Protein AF-A0A3D5WIC9-F1 (afdb_monomer_lite)

Sequence (53 aa):
MTNAEKALQLHKEWNGKLDVTPKCQVKSREDLAVAYTPGVAEPCKVIAENKEA

Radius of gyration: 19.88 Å; chains: 1; bounding box: 42×18×45 Å

Foldseek 3Di:
DDPVVVVVVVCVVVVDDDDDDDPDDDDDPVSCCCVDPPNVVVVVVVCVVPVVD

Structure (mmCIF, N/CA/C/O backbone):
data_AF-A0A3D5WIC9-F1
#
_entry.id   AF-A0A3D5WIC9-F1
#
loop_
_atom_site.group_PDB
_atom_site.id
_atom_site.type_symbol
_atom_site.label_atom_id
_atom_site.label_alt_id
_atom_site.label_comp_id
_atom_site.label_asym_id
_atom_site.label_entity_id
_atom_site.label_seq_id
_atom_site.pdbx_PDB_ins_code
_atom_site.Cartn_x
_atom_site.Cartn_y
_atom_site.Cartn_z
_atom_site.occupancy
_atom_site.B_iso_or_equiv
_atom_site.auth_seq_id
_atom_site.auth_comp_id
_atom_site.auth_asym_id
_atom_site.auth_atom_id
_atom_site.pdbx_PDB_model_num
ATOM 1 N N . MET A 1 1 ? -24.340 9.620 26.189 1.00 78.81 1 MET A N 1
ATOM 2 C CA . MET A 1 1 ? -23.077 8.906 25.938 1.00 78.81 1 MET A CA 1
ATOM 3 C C . MET A 1 1 ? -21.937 9.898 26.099 1.00 78.81 1 MET A C 1
ATOM 5 O O . MET A 1 1 ? -22.001 10.973 25.510 1.00 78.81 1 MET A O 1
ATOM 9 N N . THR A 1 2 ? -20.962 9.596 26.945 1.00 98.00 2 THR A N 1
ATOM 10 C CA . THR A 1 2 ? -19.767 10.422 27.159 1.00 98.00 2 THR A CA 1
ATOM 11 C C . THR A 1 2 ? -18.767 10.233 26.015 1.00 98.00 2 THR A C 1
ATOM 13 O O . THR A 1 2 ? -18.832 9.256 25.267 1.00 98.00 2 THR A O 1
ATOM 16 N N . ASN A 1 3 ? -17.795 11.141 25.889 1.00 97.56 3 ASN A N 1
ATOM 17 C CA . ASN A 1 3 ? -16.705 10.977 24.919 1.00 97.56 3 ASN A CA 1
ATOM 18 C C . ASN A 1 3 ? -15.908 9.681 25.156 1.00 97.56 3 ASN A C 1
ATOM 20 O O . ASN A 1 3 ? -15.458 9.063 24.195 1.00 97.56 3 ASN A O 1
ATOM 24 N N . ALA A 1 4 ? -15.775 9.247 26.415 1.00 98.19 4 ALA A N 1
ATOM 25 C CA . ALA A 1 4 ? -15.087 8.009 26.774 1.00 98.19 4 ALA A CA 1
ATOM 26 C C . ALA A 1 4 ? -15.851 6.764 26.293 1.00 98.19 4 ALA A C 1
ATOM 28 O O . ALA A 1 4 ? -15.264 5.883 25.669 1.00 98.19 4 ALA A O 1
ATOM 29 N N . GLU A 1 5 ? -17.168 6.719 26.514 1.00 98.25 5 GLU A N 1
ATOM 30 C CA . GLU A 1 5 ? -18.031 5.630 26.032 1.00 98.25 5 GLU A CA 1
ATOM 31 C C . GLU A 1 5 ? -18.016 5.540 24.499 1.00 98.25 5 GLU A C 1
ATOM 33 O O . GLU A 1 5 ? -17.854 4.455 23.942 1.00 98.25 5 GLU A O 1
ATOM 38 N N . LYS A 1 6 ? -18.092 6.691 23.815 1.00 98.06 6 LYS A N 1
ATOM 39 C CA . LYS A 1 6 ? -18.024 6.760 22.351 1.00 98.06 6 LYS A CA 1
ATOM 40 C C . LYS A 1 6 ? -16.671 6.284 21.813 1.00 98.06 6 LYS A C 1
ATOM 42 O O . LYS A 1 6 ? -16.631 5.576 20.811 1.00 98.06 6 LYS A O 1
ATOM 47 N N . ALA A 1 7 ? -15.566 6.635 22.474 1.00 97.56 7 ALA A N 1
ATOM 48 C CA . ALA A 1 7 ? -14.234 6.182 22.079 1.00 97.56 7 ALA A CA 1
ATOM 49 C C . ALA A 1 7 ? -14.077 4.657 22.214 1.00 97.56 7 ALA A C 1
ATOM 51 O O . ALA A 1 7 ? -13.569 4.018 21.293 1.00 97.56 7 ALA A O 1
ATOM 52 N N . LEU A 1 8 ? -14.551 4.064 23.319 1.00 97.69 8 LEU A N 1
ATOM 53 C CA . LEU A 1 8 ? -14.513 2.611 23.530 1.00 97.69 8 LEU A CA 1
ATOM 54 C C . LEU A 1 8 ? -15.343 1.855 22.487 1.00 97.69 8 LEU A C 1
ATOM 56 O O . LEU A 1 8 ? -14.873 0.856 21.942 1.00 97.69 8 LEU A O 1
ATOM 60 N N . GLN A 1 9 ? -16.550 2.345 22.186 1.00 98.19 9 GLN A N 1
ATOM 61 C CA . GLN A 1 9 ? -17.398 1.762 21.149 1.00 98.19 9 GLN A CA 1
ATOM 62 C C . GLN A 1 9 ? -16.707 1.802 19.780 1.00 98.19 9 GLN A C 1
ATOM 64 O O . GLN A 1 9 ? -16.544 0.762 19.146 1.00 98.19 9 GLN A O 1
ATOM 69 N N . LEU A 1 10 ? -16.246 2.979 19.351 1.00 97.75 10 LEU A N 1
ATOM 70 C CA . LEU A 1 10 ? -15.649 3.157 18.027 1.00 97.75 10 LEU A CA 1
ATOM 71 C C . LEU A 1 10 ? -14.373 2.335 17.847 1.00 97.75 10 LEU A C 1
ATOM 73 O O . LEU A 1 10 ? -14.178 1.727 16.807 1.00 97.75 10 LEU A O 1
ATOM 77 N N . HIS A 1 11 ? -13.521 2.237 18.865 1.00 97.88 11 HIS A N 1
ATOM 78 C CA . HIS A 1 11 ? -12.323 1.401 18.777 1.00 97.88 11 HIS A CA 1
ATOM 79 C C . HIS A 1 11 ? -12.624 -0.099 18.693 1.00 97.88 11 HIS A C 1
ATOM 81 O O . HIS A 1 11 ? -11.844 -0.840 18.095 1.00 97.88 11 HIS A O 1
ATOM 87 N N . LYS A 1 12 ? -13.738 -0.549 19.283 1.00 97.38 12 LYS A N 1
ATOM 88 C CA . LYS A 1 12 ? -14.216 -1.925 19.125 1.00 97.38 12 LYS A CA 1
ATOM 89 C C . LYS A 1 12 ? -14.741 -2.165 17.708 1.00 97.38 12 LYS A C 1
ATOM 91 O O . LYS A 1 12 ? -14.493 -3.228 17.153 1.00 97.38 12 LYS A O 1
ATOM 96 N N . GLU A 1 13 ? -15.436 -1.186 17.133 1.00 97.88 13 GLU A N 1
ATOM 97 C CA . GLU A 1 13 ? -15.951 -1.243 15.759 1.00 97.88 13 GLU A CA 1
ATOM 98 C C . GLU A 1 13 ? -14.830 -1.187 14.714 1.00 97.88 13 GLU A C 1
ATOM 100 O O . GLU A 1 13 ? -14.826 -1.977 13.775 1.00 97.88 13 GLU A O 1
ATOM 105 N N . TRP A 1 14 ? -13.859 -0.289 14.883 1.00 97.75 14 TRP A N 1
ATOM 106 C CA . TRP A 1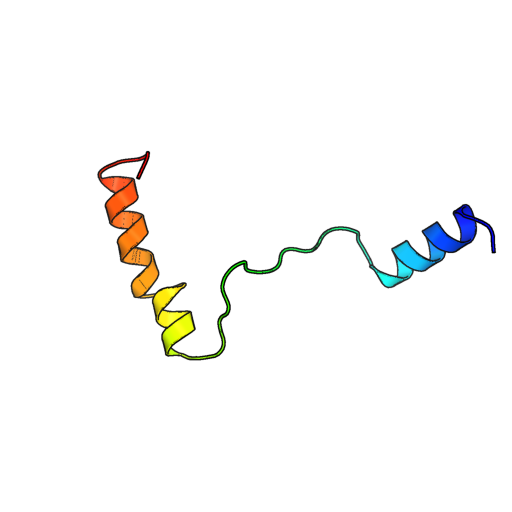 14 ? -12.746 -0.121 13.948 1.00 97.75 14 TRP A CA 1
ATOM 107 C C . TRP A 1 14 ? -11.707 -1.245 14.032 1.00 97.75 14 TRP A C 1
ATOM 109 O O . TRP A 1 14 ? -10.952 -1.442 13.085 1.00 97.75 14 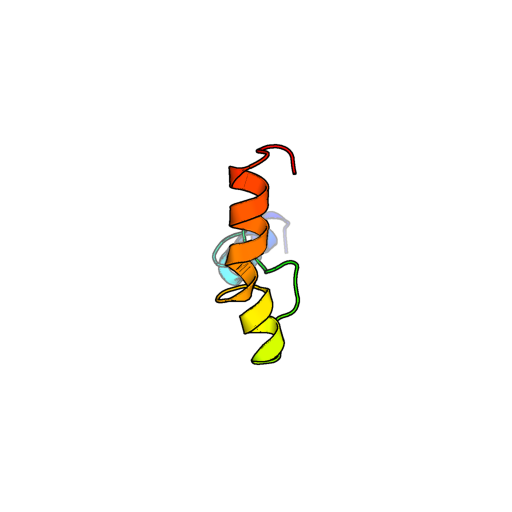TRP A O 1
ATOM 119 N N . ASN A 1 15 ? -11.642 -1.964 15.161 1.00 96.81 15 ASN A N 1
ATOM 120 C CA . ASN A 1 15 ? -10.660 -3.023 15.424 1.00 96.81 15 ASN A CA 1
ATOM 121 C C . ASN A 1 15 ? -9.208 -2.608 15.091 1.00 96.81 15 ASN A C 1
ATOM 123 O O . ASN A 1 15 ? -8.438 -3.337 14.469 1.00 96.81 15 ASN A O 1
ATOM 127 N N . GLY A 1 16 ? -8.852 -1.387 15.483 1.00 94.75 16 GLY A N 1
ATOM 128 C CA . GLY A 1 16 ? -7.670 -0.685 14.990 1.00 94.75 16 GLY A CA 1
ATOM 129 C C . GLY A 1 16 ? -8.039 0.744 14.610 1.00 94.75 16 GLY A C 1
ATOM 130 O O . GLY A 1 16 ? -9.187 1.141 14.726 1.00 94.75 16 GLY A O 1
ATOM 131 N N . LYS A 1 17 ? -7.069 1.570 14.225 1.00 96.75 17 LYS A N 1
ATOM 132 C CA . LYS A 1 17 ? -7.329 2.955 13.767 1.00 96.75 17 LYS A CA 1
ATOM 133 C C . LYS A 1 17 ? -6.806 3.233 12.368 1.00 96.75 17 LYS A C 1
ATOM 135 O O . LYS A 1 17 ? -7.080 4.288 11.809 1.00 96.75 17 LYS A O 1
ATOM 140 N N . LEU A 1 18 ? -5.948 2.347 11.884 1.00 97.38 18 LEU A N 1
ATOM 141 C CA . LEU A 1 18 ? -5.169 2.543 10.680 1.00 97.38 18 LEU A CA 1
ATOM 142 C C . LEU A 1 18 ? -5.715 1.618 9.610 1.00 97.38 18 LEU A C 1
ATOM 144 O O . LEU A 1 18 ? -5.992 0.453 9.883 1.00 97.38 18 LEU A O 1
ATOM 148 N N . ASP A 1 19 ? -5.810 2.160 8.408 1.00 96.69 19 ASP A N 1
ATOM 149 C CA . ASP A 1 19 ? -6.081 1.422 7.189 1.00 96.69 19 ASP A CA 1
ATOM 150 C C . ASP A 1 19 ? -5.124 1.926 6.099 1.00 96.69 19 ASP A C 1
ATOM 152 O O . ASP A 1 19 ? -4.646 3.065 6.156 1.00 96.69 19 ASP A O 1
ATOM 156 N N . VAL A 1 20 ? -4.813 1.069 5.130 1.00 96.31 20 VAL A N 1
ATOM 157 C CA . VAL A 1 20 ? -3.973 1.394 3.975 1.00 96.31 20 VAL A CA 1
ATOM 158 C C . VAL A 1 20 ? -4.754 1.069 2.715 1.00 96.31 20 VAL A C 1
ATOM 160 O O . VAL A 1 20 ? -4.880 -0.086 2.316 1.00 96.31 20 VAL A O 1
ATOM 163 N N . THR A 1 21 ? -5.235 2.114 2.050 1.00 95.38 21 THR A N 1
ATOM 164 C CA . THR A 1 21 ? -5.978 1.997 0.794 1.00 95.38 21 THR A CA 1
ATOM 165 C C . THR A 1 21 ? -5.119 2.442 -0.392 1.00 95.38 21 THR A C 1
ATOM 167 O O . THR A 1 21 ? -4.391 3.436 -0.276 1.00 95.38 21 THR A O 1
ATOM 170 N N . PRO A 1 22 ? -5.207 1.772 -1.555 1.00 95.69 22 PRO A N 1
ATOM 171 C CA . PRO A 1 22 ? -4.466 2.178 -2.744 1.00 95.69 22 PRO A CA 1
ATOM 172 C C . PRO A 1 22 ? -4.904 3.570 -3.226 1.00 95.69 22 PRO A C 1
ATOM 174 O O . PRO A 1 22 ? -6.088 3.904 -3.210 1.00 95.69 22 PRO A O 1
ATOM 177 N N . LYS A 1 23 ? -3.943 4.386 -3.680 1.00 95.94 23 LYS A N 1
ATOM 178 C CA . LYS A 1 23 ? -4.224 5.703 -4.287 1.00 95.94 23 LYS A CA 1
ATOM 179 C C . LYS A 1 23 ? -4.748 5.588 -5.723 1.00 95.94 23 LYS A C 1
ATOM 181 O O . LYS A 1 23 ? -5.468 6.471 -6.179 1.00 95.94 23 LYS A O 1
ATOM 186 N N . CYS A 1 24 ? -4.372 4.530 -6.442 1.00 93.81 24 CYS A N 1
ATOM 187 C CA . CYS A 1 24 ? -4.867 4.233 -7.784 1.00 93.81 24 CYS A CA 1
ATOM 188 C C . CYS A 1 24 ? -6.099 3.319 -7.725 1.00 93.81 24 CYS A C 1
ATOM 190 O O . CYS A 1 24 ? -6.236 2.490 -6.825 1.00 93.81 24 CYS A O 1
ATOM 192 N N . GLN A 1 25 ? -7.000 3.458 -8.700 1.00 95.19 25 GLN A N 1
ATOM 193 C CA . GLN A 1 25 ? -8.099 2.511 -8.879 1.00 95.19 25 GLN A CA 1
ATOM 194 C C . GLN A 1 25 ? -7.603 1.303 -9.677 1.00 95.19 25 GLN A C 1
ATOM 196 O O . GLN A 1 25 ? -6.940 1.474 -10.694 1.00 95.19 25 GLN A O 1
ATOM 201 N N . VAL A 1 26 ? -7.958 0.099 -9.230 1.00 96.69 26 VAL A N 1
ATOM 202 C CA . VAL A 1 26 ? -7.667 -1.158 -9.929 1.00 96.69 26 VAL A CA 1
ATOM 203 C C . VAL A 1 26 ? -8.978 -1.926 -10.063 1.00 96.69 26 VAL A C 1
ATOM 205 O O . VAL A 1 26 ? -9.431 -2.553 -9.107 1.00 96.69 26 VAL A O 1
ATOM 208 N N . LYS A 1 27 ? -9.645 -1.794 -11.214 1.00 97.62 27 LYS A N 1
ATOM 209 C CA . LYS A 1 27 ? -10.982 -2.360 -11.479 1.00 97.62 27 LYS A CA 1
ATOM 210 C C . LYS A 1 27 ? -10.995 -3.345 -12.646 1.00 97.62 27 LYS A C 1
ATOM 212 O O . LYS A 1 27 ? -11.967 -4.078 -12.806 1.00 97.62 27 LYS A O 1
ATOM 217 N N . SER A 1 28 ? -9.939 -3.357 -13.449 1.00 98.25 28 SER A N 1
ATOM 218 C CA . SER A 1 28 ? -9.777 -4.225 -14.609 1.00 98.25 28 SER A CA 1
ATOM 219 C C . SER A 1 28 ? -8.450 -4.985 -14.573 1.00 98.25 28 SER A C 1
ATOM 221 O O . SER A 1 28 ? -7.562 -4.719 -13.757 1.00 98.25 28 SER A O 1
ATOM 223 N N . ARG A 1 29 ? -8.312 -5.953 -15.483 1.00 98.12 29 ARG A N 1
ATOM 224 C CA . ARG A 1 29 ? -7.052 -6.671 -15.698 1.00 98.12 29 ARG A CA 1
ATOM 225 C C . ARG A 1 29 ? -5.973 -5.714 -16.202 1.00 98.12 29 ARG A C 1
ATOM 227 O O . ARG A 1 29 ? -4.816 -5.842 -15.815 1.00 98.12 29 ARG A O 1
ATOM 234 N N . GLU A 1 30 ? -6.359 -4.775 -17.052 1.00 98.12 30 GLU A N 1
ATOM 235 C CA . GLU A 1 30 ? -5.496 -3.753 -17.624 1.00 98.12 30 GLU A CA 1
ATOM 236 C C . GLU A 1 30 ? -4.963 -2.826 -16.524 1.00 98.12 30 GLU A C 1
ATOM 238 O O . GLU A 1 30 ? -3.757 -2.592 -16.463 1.00 98.12 30 GLU A O 1
ATOM 243 N N . ASP A 1 31 ? -5.816 -2.396 -15.587 1.00 97.81 31 ASP A N 1
ATOM 244 C CA . ASP A 1 31 ? -5.390 -1.569 -14.448 1.00 97.81 31 ASP A CA 1
ATOM 245 C C . ASP A 1 31 ? -4.364 -2.307 -13.578 1.00 97.81 31 ASP A C 1
ATOM 247 O O . ASP A 1 31 ? -3.350 -1.735 -13.173 1.00 97.81 31 ASP A O 1
ATOM 251 N N . LEU A 1 32 ? -4.609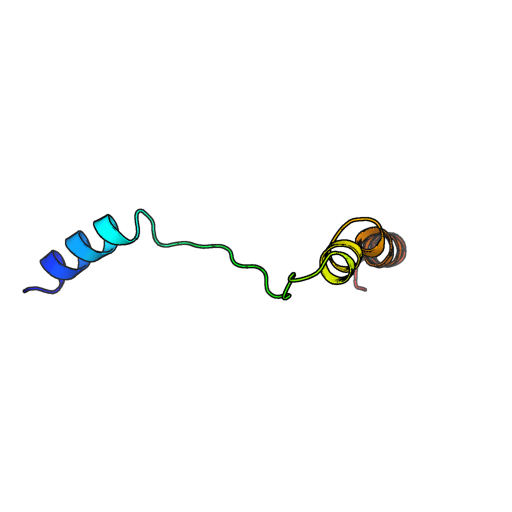 -3.595 -13.304 1.00 97.69 32 LEU A N 1
ATOM 252 C CA . LEU A 1 32 ? -3.691 -4.417 -12.517 1.00 97.69 32 LEU A CA 1
ATOM 253 C C . LEU A 1 32 ? -2.354 -4.606 -13.241 1.00 97.69 32 LEU A C 1
ATOM 255 O O . LEU A 1 32 ? -1.303 -4.555 -12.607 1.00 97.69 32 LEU A O 1
ATOM 259 N N . ALA A 1 33 ? -2.387 -4.788 -14.561 1.00 98.12 33 ALA A N 1
ATOM 260 C CA . ALA A 1 33 ? -1.194 -4.943 -15.382 1.00 98.12 33 ALA A CA 1
ATOM 261 C C . ALA A 1 33 ? -0.323 -3.677 -15.409 1.00 98.12 33 ALA A C 1
ATOM 263 O O . ALA A 1 33 ? 0.890 -3.789 -15.562 1.00 98.12 33 ALA A O 1
ATOM 264 N N . VAL A 1 34 ? -0.917 -2.489 -15.246 1.00 97.50 34 VAL A N 1
ATOM 265 C CA . VAL A 1 34 ? -0.189 -1.214 -15.132 1.00 97.50 34 VAL A CA 1
ATOM 266 C C . VAL A 1 34 ? 0.335 -0.996 -13.710 1.00 97.50 34 VAL A C 1
ATOM 268 O O . VAL A 1 34 ? 1.497 -0.637 -13.538 1.00 97.50 34 VAL A O 1
ATOM 271 N N . ALA A 1 35 ? -0.499 -1.223 -12.690 1.00 97.62 35 ALA A N 1
ATOM 272 C CA . ALA A 1 35 ? -0.133 -1.016 -11.285 1.00 97.62 35 ALA A CA 1
ATOM 273 C C . ALA A 1 35 ? 0.866 -2.062 -10.753 1.00 97.62 35 ALA A C 1
ATOM 275 O O . ALA A 1 35 ? 1.588 -1.800 -9.791 1.00 97.62 35 ALA A O 1
ATOM 276 N N . TYR A 1 36 ? 0.894 -3.248 -11.361 1.00 96.94 36 TYR A N 1
ATOM 277 C CA . TYR A 1 36 ? 1.773 -4.356 -11.008 1.00 96.94 36 TYR A CA 1
ATOM 278 C C . TYR A 1 36 ? 2.434 -4.938 -12.264 1.00 96.94 36 TYR A C 1
ATOM 280 O O . TYR A 1 36 ? 2.784 -4.205 -13.181 1.00 96.94 36 TYR A O 1
ATOM 288 N N . THR A 1 37 ? 2.689 -6.242 -12.316 1.00 96.88 37 THR A N 1
ATOM 289 C CA . THR A 1 37 ? 3.319 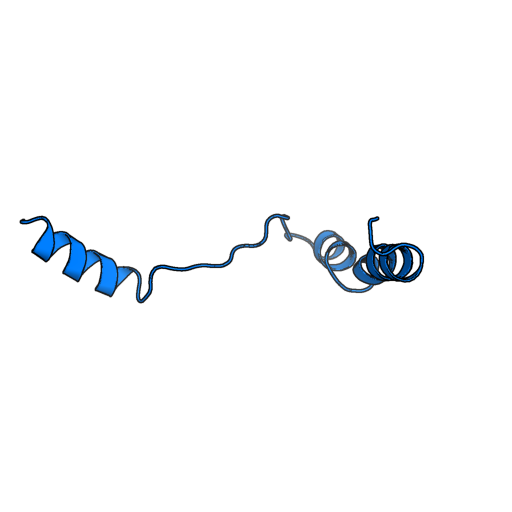-6.881 -13.472 1.00 96.88 37 THR A CA 1
ATOM 290 C C . THR A 1 37 ? 2.402 -6.848 -14.706 1.00 96.88 37 THR A C 1
ATOM 292 O O . THR A 1 37 ? 1.250 -7.271 -14.602 1.00 96.88 37 THR A O 1
ATOM 295 N N . PRO A 1 38 ? 2.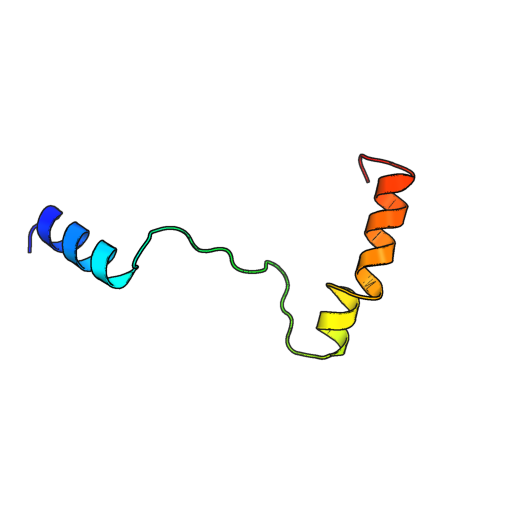909 -6.459 -15.894 1.00 97.62 38 PRO A N 1
ATOM 296 C CA . PRO A 1 38 ? 4.300 -6.096 -16.196 1.00 97.62 38 PRO A CA 1
ATOM 297 C C . PRO A 1 38 ? 4.653 -4.606 -16.016 1.00 97.62 38 PRO A C 1
ATOM 299 O O . PRO A 1 38 ? 5.839 -4.285 -15.996 1.00 97.62 38 PRO A O 1
ATOM 302 N N . GLY A 1 39 ? 3.677 -3.706 -15.883 1.00 97.81 39 GLY A N 1
ATOM 303 C CA . GLY A 1 39 ? 3.859 -2.250 -15.906 1.00 97.81 39 GLY A CA 1
ATOM 304 C C . GLY A 1 39 ? 4.787 -1.687 -14.828 1.00 97.81 39 GLY A C 1
ATOM 305 O O . GLY A 1 39 ? 5.582 -0.797 -15.117 1.00 97.81 39 GLY A O 1
ATOM 306 N N . VAL A 1 40 ? 4.780 -2.260 -13.622 1.00 98.12 40 VAL A N 1
ATOM 307 C CA . VAL A 1 40 ? 5.635 -1.847 -12.492 1.00 98.12 40 VAL A CA 1
ATOM 308 C C . VAL A 1 40 ? 7.135 -1.909 -12.803 1.00 98.12 40 VAL A C 1
ATOM 310 O O . VAL A 1 40 ? 7.925 -1.213 -12.171 1.00 98.12 40 VAL A O 1
ATOM 313 N N . ALA A 1 41 ? 7.550 -2.703 -13.795 1.00 98.50 41 ALA A N 1
ATOM 314 C CA . ALA A 1 41 ? 8.951 -2.794 -14.190 1.00 98.50 41 ALA A CA 1
ATOM 315 C C . ALA A 1 41 ? 9.501 -1.463 -14.727 1.00 98.50 41 ALA A C 1
ATOM 317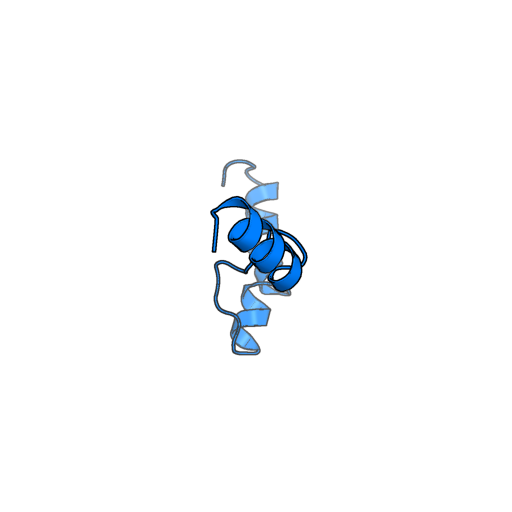 O O . ALA A 1 41 ? 10.689 -1.195 -14.566 1.00 98.50 41 ALA A O 1
ATOM 318 N N . GLU A 1 42 ? 8.659 -0.639 -15.352 1.00 98.38 42 GLU A N 1
ATOM 319 C CA . GLU A 1 42 ? 9.091 0.613 -15.971 1.00 98.38 42 GLU A CA 1
ATOM 320 C C . GLU A 1 42 ? 9.545 1.666 -14.947 1.00 98.38 42 GLU A C 1
ATOM 322 O O . GLU A 1 42 ? 10.707 2.073 -15.018 1.00 98.38 42 GLU A O 1
ATOM 327 N N . PRO A 1 43 ? 8.743 2.049 -13.927 1.00 97.81 43 PRO A N 1
ATOM 328 C CA . PRO A 1 43 ? 9.227 2.961 -12.891 1.00 97.81 43 PRO A CA 1
ATOM 329 C C . PRO A 1 43 ? 10.427 2.387 -12.123 1.00 97.81 43 PRO A C 1
ATOM 331 O O . PRO A 1 43 ? 11.323 3.138 -11.751 1.00 97.81 43 PRO A O 1
ATOM 334 N N . CYS A 1 44 ? 10.514 1.063 -11.928 1.00 98.19 44 CYS A N 1
ATOM 335 C CA . CYS A 1 44 ? 11.689 0.453 -11.300 1.00 98.19 44 CYS A CA 1
ATOM 336 C C . CYS A 1 44 ? 12.985 0.680 -12.096 1.00 98.19 44 CYS A C 1
ATOM 338 O O . CYS A 1 44 ? 14.015 0.962 -11.486 1.00 98.19 44 CYS A O 1
ATOM 340 N N . LYS A 1 45 ? 12.956 0.562 -13.431 1.00 98.50 45 LYS A N 1
ATOM 341 C CA . LYS A 1 45 ? 14.130 0.836 -14.282 1.00 98.50 45 LYS A CA 1
ATOM 342 C C . LYS A 1 45 ? 14.527 2.306 -14.217 1.00 98.50 45 LYS A C 1
ATOM 344 O O . LYS A 1 45 ? 15.699 2.601 -14.014 1.00 98.50 45 LYS A O 1
ATOM 349 N N . VAL A 1 46 ? 13.545 3.202 -14.308 1.00 98.56 46 VAL A N 1
ATOM 350 C CA . VAL A 1 46 ? 13.762 4.653 -14.221 1.00 98.56 46 VAL A CA 1
ATOM 351 C C . VAL A 1 46 ? 14.436 5.026 -12.896 1.00 98.56 46 VAL A C 1
ATOM 353 O O . VAL A 1 46 ? 15.451 5.716 -12.906 1.00 98.56 46 VAL A O 1
ATOM 356 N N . ILE A 1 47 ? 13.957 4.491 -11.766 1.00 98.38 47 ILE A N 1
ATOM 357 C CA . ILE A 1 47 ? 14.555 4.733 -10.439 1.00 98.38 47 ILE A CA 1
ATOM 358 C C . ILE A 1 47 ? 15.959 4.116 -10.320 1.00 98.38 47 ILE A C 1
ATOM 360 O O . ILE A 1 47 ? 16.830 4.655 -9.633 1.00 98.38 47 ILE A O 1
ATOM 364 N N . ALA A 1 48 ? 16.196 2.973 -10.970 1.00 98.25 48 ALA A N 1
ATOM 365 C CA . ALA A 1 48 ? 17.510 2.336 -10.980 1.00 98.25 48 ALA A CA 1
ATOM 366 C C . ALA A 1 48 ? 18.557 3.180 -11.729 1.00 98.25 48 ALA A C 1
ATOM 368 O O . ALA A 1 48 ? 19.711 3.223 -11.302 1.00 98.25 48 ALA A O 1
ATOM 369 N N . GLU A 1 49 ? 18.158 3.860 -12.808 1.00 98.38 49 GLU A N 1
ATOM 370 C CA . GLU A 1 49 ? 19.003 4.793 -13.564 1.00 98.38 49 GLU A CA 1
ATOM 371 C C . GLU A 1 49 ? 19.159 6.143 -12.847 1.00 98.38 49 GLU A C 1
ATOM 373 O O . GLU A 1 49 ? 20.264 6.685 -12.777 1.00 98.38 49 GLU A O 1
ATOM 378 N N . ASN A 1 50 ? 18.073 6.668 -12.270 1.00 98.00 50 ASN A N 1
ATOM 379 C CA . ASN A 1 50 ? 18.050 7.910 -11.504 1.00 98.00 50 ASN A CA 1
ATOM 380 C C . ASN A 1 50 ? 17.156 7.782 -10.260 1.00 98.00 50 ASN A C 1
ATOM 382 O O . ASN A 1 50 ? 15.934 7.792 -10.353 1.00 98.00 50 ASN A O 1
ATOM 386 N N . LYS A 1 51 ? 17.772 7.767 -9.074 1.00 96.00 51 LYS A N 1
ATOM 387 C CA . LYS A 1 51 ? 17.073 7.577 -7.790 1.00 96.00 51 LYS A CA 1
ATOM 388 C C . LYS A 1 51 ? 16.054 8.667 -7.437 1.00 96.00 51 LYS A C 1
ATOM 390 O O . LYS A 1 51 ? 15.230 8.426 -6.561 1.00 96.00 51 LYS A O 1
ATOM 395 N N . GLU A 1 52 ? 16.148 9.848 -8.045 1.00 94.94 52 GLU A N 1
ATOM 396 C CA . GLU A 1 52 ? 15.257 10.988 -7.775 1.00 94.94 52 GLU A CA 1
ATOM 397 C C . GLU A 1 52 ? 14.109 11.126 -8.791 1.00 94.94 52 GLU A C 1
ATOM 399 O O . GLU A 1 52 ? 13.327 12.073 -8.691 1.00 94.94 52 GLU A O 1
ATOM 404 N N . ALA A 1 53 ? 14.031 10.226 -9.777 1.00 79.94 53 ALA A N 1
ATOM 405 C CA . ALA A 1 53 ? 12.994 10.222 -10.809 1.00 79.94 53 ALA A CA 1
ATOM 406 C C . ALA A 1 53 ? 11.638 9.670 -10.332 1.00 79.94 53 ALA A C 1
ATOM 408 O O . ALA A 1 53 ? 11.592 8.935 -9.317 1.00 79.94 53 ALA A O 1
#

pLDDT: mean 96.69, std 3.59, range [78.81, 98.56]

Secondary structure (DSSP, 8-state):
--HHHHHHHHHHHHTSS-----SS---SHHHHHHHSTTTTHHHHHHHHH-TT-